Protein AF-A0ABC8RYH7-F1 (afdb_monomer)

Organism: NCBI:txid185542

pLDDT: mean 73.43, std 19.06, range [31.62, 92.69]

Radius of gyration: 28.27 Å; Cα contacts (8 Å, |Δi|>4): 86; chains: 1; bounding box: 48×71×67 Å

Structure (mmCIF, N/CA/C/O backbone):
data_AF-A0ABC8RYH7-F1
#
_entry.id   AF-A0ABC8RYH7-F1
#
loop_
_atom_site.group_PDB
_atom_site.id
_atom_site.type_symbol
_atom_site.label_atom_id
_atom_site.label_alt_id
_atom_site.label_comp_id
_atom_site.label_asym_id
_atom_site.label_entity_id
_atom_site.label_seq_id
_atom_site.pdbx_PDB_ins_code
_atom_site.Cartn_x
_atom_site.Cartn_y
_atom_site.Cartn_z
_atom_site.occupancy
_atom_site.B_iso_or_equiv
_atom_site.auth_seq_id
_atom_site.auth_comp_id
_atom_site.auth_asym_id
_atom_site.auth_atom_id
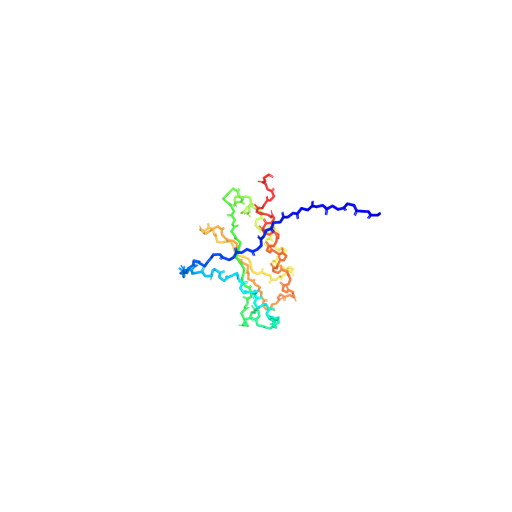_atom_site.pdbx_PDB_model_num
ATOM 1 N N . MET A 1 1 ? -21.281 61.015 -45.171 1.00 40.62 1 MET A N 1
ATOM 2 C CA . MET A 1 1 ? -20.946 60.056 -44.100 1.00 40.62 1 MET A CA 1
ATOM 3 C C . MET A 1 1 ? -21.071 58.663 -44.689 1.00 40.62 1 MET A C 1
ATOM 5 O O . MET A 1 1 ? -22.096 58.397 -45.292 1.00 40.62 1 MET A O 1
ATOM 9 N N . GLN A 1 2 ? -19.989 57.891 -44.564 1.00 38.41 2 GLN A N 1
ATOM 10 C CA . GLN A 1 2 ? -19.815 56.446 -44.781 1.00 38.41 2 GLN A CA 1
ATOM 11 C C . GLN A 1 2 ? -20.290 55.779 -46.087 1.00 38.41 2 GLN A C 1
ATOM 13 O O . GLN A 1 2 ? -21.472 55.578 -46.345 1.00 38.41 2 GLN A O 1
ATOM 18 N N . SER A 1 3 ? -19.265 55.384 -46.844 1.00 41.09 3 SER A N 1
ATOM 19 C CA . SER A 1 3 ? -19.122 54.166 -47.641 1.00 41.09 3 SER A CA 1
ATOM 20 C C . SER A 1 3 ? -19.594 52.901 -46.900 1.00 41.09 3 SER A C 1
ATOM 22 O O . SER A 1 3 ? -19.480 52.820 -45.680 1.00 41.09 3 SER A O 1
ATOM 24 N N . ASP A 1 4 ? -20.181 51.930 -47.602 1.00 38.97 4 ASP A N 1
ATOM 25 C CA . ASP A 1 4 ? -19.469 50.809 -48.234 1.00 38.97 4 ASP A CA 1
ATOM 26 C C . ASP A 1 4 ? -20.474 49.850 -48.897 1.00 38.97 4 ASP A C 1
ATOM 28 O O . ASP A 1 4 ? -21.544 49.543 -48.371 1.00 38.97 4 ASP A O 1
ATOM 32 N N . GLU A 1 5 ? -20.108 49.410 -50.093 1.00 46.47 5 GLU A N 1
ATOM 33 C CA . GLU A 1 5 ? -20.767 48.387 -50.895 1.00 46.47 5 GLU A CA 1
ATOM 34 C C . GLU A 1 5 ? -20.154 47.022 -50.543 1.00 46.47 5 GLU A C 1
ATOM 36 O O . GLU A 1 5 ? -18.936 46.920 -50.430 1.00 46.47 5 GLU A O 1
ATOM 41 N N . CYS A 1 6 ? -20.962 45.965 -50.414 1.00 32.34 6 CYS A N 1
ATOM 42 C CA . CYS A 1 6 ? -20.636 44.656 -50.993 1.00 32.34 6 CYS A CA 1
ATOM 43 C C . CYS A 1 6 ? -21.872 43.750 -50.974 1.00 32.34 6 CYS A C 1
ATOM 45 O O . CYS A 1 6 ? -22.432 43.424 -49.925 1.00 32.34 6 CYS A O 1
ATOM 47 N N . ALA A 1 7 ? -22.285 43.364 -52.174 1.00 42.50 7 ALA A N 1
ATOM 48 C CA . ALA A 1 7 ? -23.304 42.374 -52.456 1.00 42.50 7 ALA A CA 1
ATOM 49 C C . ALA A 1 7 ? -22.869 40.961 -52.028 1.00 42.50 7 ALA A C 1
ATOM 51 O O . ALA A 1 7 ? -21.699 40.608 -52.120 1.00 42.50 7 ALA A O 1
ATOM 52 N N . THR A 1 8 ? -23.823 40.101 -51.675 1.00 31.62 8 THR A N 1
ATOM 53 C CA . THR A 1 8 ? -24.192 38.958 -52.529 1.00 31.62 8 THR A CA 1
ATOM 54 C C . THR A 1 8 ? -25.301 38.130 -51.877 1.00 31.62 8 THR A C 1
ATOM 56 O O . THR A 1 8 ? -25.498 38.128 -50.663 1.00 31.62 8 THR A O 1
ATOM 59 N N . SER A 1 9 ? -26.065 37.494 -52.748 1.00 32.59 9 SER A N 1
ATOM 60 C CA . SER A 1 9 ? -27.406 36.963 -52.583 1.00 32.59 9 SER A CA 1
ATOM 61 C C . SER A 1 9 ? -27.514 35.748 -51.664 1.00 32.59 9 SER A C 1
ATOM 63 O O . SER A 1 9 ? -26.658 34.869 -51.641 1.00 32.59 9 SER A O 1
ATOM 65 N N . MET A 1 10 ? -28.658 35.659 -50.989 1.00 49.97 10 MET A N 1
ATOM 66 C CA . MET A 1 10 ? -29.200 34.419 -50.449 1.00 49.97 10 MET A CA 1
ATOM 67 C C . MET A 1 10 ? -30.213 33.910 -51.478 1.00 49.97 10 MET A C 1
ATOM 69 O O . MET A 1 10 ? -31.298 34.475 -51.575 1.00 49.97 10 MET A O 1
ATOM 73 N N . GLU A 1 11 ? -29.891 32.875 -52.253 1.00 40.94 11 GLU A N 1
ATOM 74 C CA . GLU A 1 11 ? -30.938 32.054 -52.862 1.00 40.94 11 GLU A CA 1
ATOM 75 C C . GLU A 1 11 ? -30.599 30.567 -52.763 1.00 40.94 11 GLU A C 1
ATOM 77 O O . GLU A 1 11 ? -29.452 30.126 -52.789 1.00 40.94 11 GLU A O 1
ATOM 82 N N . LEU A 1 12 ? -31.682 29.854 -52.511 1.00 54.19 12 LEU A N 1
ATOM 83 C CA . LEU A 1 12 ? -31.874 28.497 -52.064 1.00 54.19 12 LEU A CA 1
ATOM 84 C C . LEU A 1 12 ? -31.715 27.510 -53.226 1.00 54.19 12 LEU A C 1
ATOM 86 O O . LEU A 1 12 ? -32.529 27.531 -54.143 1.00 54.19 12 LEU A O 1
ATOM 90 N N . GLU A 1 13 ? -30.797 26.547 -53.111 1.00 41.81 1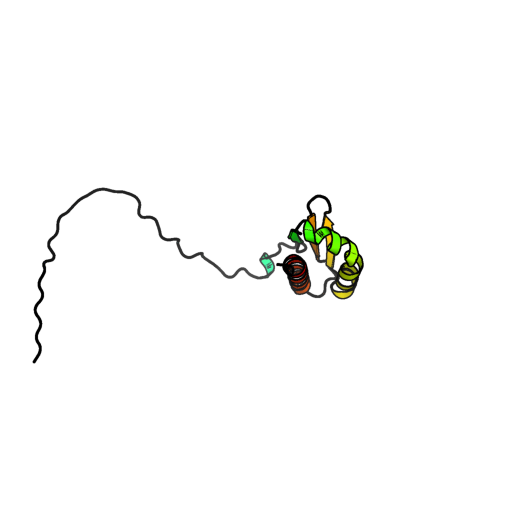3 GLU A N 1
ATOM 91 C CA . GLU A 1 13 ? -30.987 25.245 -53.755 1.00 41.81 13 GLU A CA 1
ATOM 92 C C . GLU A 1 13 ? -31.059 24.118 -52.724 1.00 41.81 13 GLU A C 1
ATOM 94 O O . GLU A 1 13 ? -30.225 23.931 -51.839 1.00 41.81 13 GLU A O 1
ATOM 99 N N . LYS A 1 14 ? -32.164 23.395 -52.857 1.00 46.50 14 LYS A N 1
ATOM 100 C CA . LYS A 1 14 ? -32.640 22.268 -52.074 1.00 46.50 14 LYS A CA 1
ATOM 101 C C . LYS A 1 14 ? -31.941 21.000 -52.562 1.00 46.50 14 LYS A C 1
ATOM 103 O O . LYS A 1 14 ? -32.201 20.567 -53.678 1.00 46.50 14 LYS A O 1
ATOM 108 N N . VAL A 1 15 ? -31.161 20.346 -51.699 1.00 40.06 15 VAL A N 1
ATOM 109 C CA . VAL A 1 15 ? -30.734 18.950 -51.905 1.00 40.06 15 VAL A CA 1
ATOM 110 C C . VAL A 1 15 ? -31.180 18.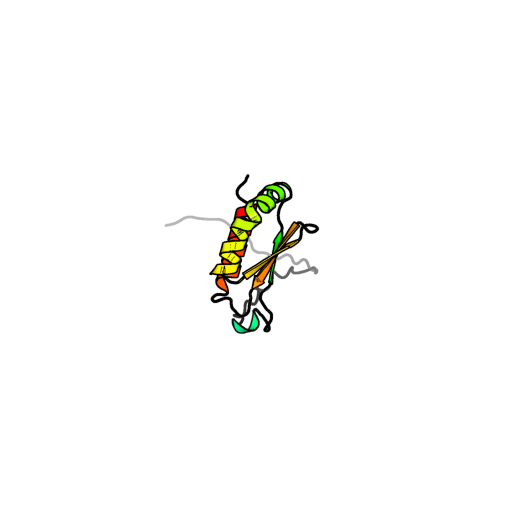108 -50.702 1.00 40.06 15 VAL A C 1
ATOM 112 O O . VAL A 1 15 ? -30.836 18.444 -49.567 1.00 40.06 15 VAL A O 1
ATOM 115 N N . PRO A 1 16 ? -31.997 17.057 -50.908 1.00 46.56 16 PRO A N 1
ATOM 116 C CA . PRO A 1 16 ? -32.467 16.180 -49.846 1.00 46.56 16 PRO A CA 1
ATOM 117 C C . PRO A 1 16 ? -31.465 15.048 -49.570 1.00 46.56 16 PRO A C 1
ATOM 119 O O . PRO A 1 16 ? -30.715 14.653 -50.457 1.00 46.56 16 PRO A O 1
ATOM 122 N N . SER A 1 17 ? -31.573 14.478 -48.365 1.00 35.41 17 SER A N 1
ATOM 123 C CA . SER A 1 17 ? -31.274 13.080 -47.995 1.00 35.41 17 SER A CA 1
ATOM 124 C C . SER A 1 17 ? -30.268 12.914 -46.850 1.00 35.41 17 SER A C 1
ATOM 126 O O . SER A 1 17 ? -29.066 13.094 -46.995 1.00 35.41 17 SER A O 1
ATOM 128 N N . GLU A 1 18 ? -30.849 12.559 -45.703 1.00 45.69 18 GLU A N 1
ATOM 129 C CA . GLU A 1 18 ? -30.382 11.665 -44.636 1.00 45.69 18 GLU A CA 1
ATOM 130 C C . GLU A 1 18 ? -28.890 11.288 -44.565 1.00 45.69 18 GLU A C 1
ATOM 132 O O . GLU A 1 18 ? -28.377 10.584 -45.425 1.00 45.69 18 GLU A O 1
ATOM 137 N N . SER A 1 19 ? -28.244 11.615 -43.436 1.00 41.25 19 SER A N 1
ATOM 138 C CA . SER A 1 19 ? -27.518 10.641 -42.599 1.00 41.25 19 SER A CA 1
ATOM 139 C C . SER A 1 19 ? -26.887 11.328 -41.380 1.00 41.25 19 SER A C 1
ATOM 141 O O . SER A 1 19 ? -26.084 12.248 -41.497 1.00 41.25 19 SER A O 1
ATOM 143 N N . ASN A 1 20 ? -27.265 10.833 -40.201 1.00 49.25 20 ASN A N 1
ATOM 144 C CA . ASN A 1 20 ? -26.488 10.837 -38.963 1.00 49.25 20 ASN A CA 1
ATOM 145 C C . ASN A 1 20 ? -26.039 12.202 -38.397 1.00 49.25 20 ASN A C 1
ATOM 147 O O . ASN A 1 20 ? -24.882 12.614 -38.500 1.00 49.25 20 ASN A O 1
ATOM 151 N N . ARG A 1 21 ? -26.946 12.866 -37.666 1.00 42.44 21 ARG A N 1
ATOM 152 C CA . ARG A 1 21 ? -26.540 13.870 -36.673 1.00 42.44 21 ARG A CA 1
ATOM 153 C C . ARG A 1 21 ? -25.746 13.159 -35.581 1.00 42.44 21 ARG A C 1
ATOM 155 O O . ARG A 1 21 ? -26.333 12.539 -34.699 1.00 42.44 21 ARG A O 1
ATOM 162 N N . VAL A 1 22 ? -24.423 13.281 -35.622 1.00 51.66 22 VAL A N 1
ATOM 163 C CA . VAL A 1 22 ? -23.571 12.971 -34.473 1.00 51.66 22 VAL A CA 1
ATOM 164 C C . VAL A 1 22 ? -24.026 13.879 -33.334 1.00 51.66 22 VAL A C 1
ATOM 166 O O . VAL A 1 22 ? -23.803 15.090 -33.346 1.00 51.66 22 VAL A O 1
ATOM 169 N N . SER A 1 23 ? -24.749 13.301 -32.379 1.00 58.97 23 SER A N 1
ATOM 170 C CA . SER A 1 23 ? -25.143 13.972 -31.152 1.00 58.97 23 SER A CA 1
ATOM 171 C C . SER A 1 23 ? -23.874 14.323 -30.385 1.00 58.97 23 SER A C 1
ATOM 173 O O . SER A 1 23 ? -23.215 13.442 -29.828 1.00 58.97 23 SER A O 1
ATOM 175 N N . PHE A 1 24 ? -23.517 15.606 -30.372 1.00 56.59 24 PHE A N 1
ATOM 176 C CA . PHE A 1 24 ? -22.509 16.128 -29.461 1.00 56.59 24 PHE A CA 1
ATOM 177 C C . PHE A 1 24 ? -22.891 15.717 -28.041 1.00 56.59 24 PHE A C 1
ATOM 179 O O . PHE A 1 24 ? -24.030 15.928 -27.622 1.00 56.59 24 PHE A O 1
ATOM 186 N N . ALA A 1 25 ? -21.943 15.066 -27.364 1.00 66.62 25 ALA A N 1
ATOM 187 C CA . ALA A 1 25 ? -22.094 14.445 -26.059 1.00 66.62 25 ALA A CA 1
ATOM 188 C C . ALA A 1 25 ? -23.005 15.272 -25.143 1.00 66.62 25 ALA A C 1
ATOM 190 O O . ALA A 1 25 ? -22.668 16.387 -24.736 1.00 66.62 25 ALA A O 1
ATOM 191 N N . SER A 1 26 ? -24.178 14.718 -24.830 1.00 71.00 26 SER A N 1
ATOM 192 C CA . SER A 1 26 ? -25.036 15.244 -23.779 1.00 71.00 26 SER A CA 1
ATOM 193 C C . SER A 1 26 ? -24.188 15.405 -22.522 1.00 71.00 26 SER A C 1
ATOM 195 O O . SER A 1 26 ? -23.530 14.449 -22.104 1.00 71.00 26 SER A O 1
ATOM 197 N N . LYS A 1 27 ? -24.174 16.627 -21.974 1.00 69.81 27 LYS A N 1
ATOM 198 C CA . LYS A 1 27 ? -23.394 17.019 -20.792 1.00 69.81 27 LYS A CA 1
ATOM 199 C C . LYS A 1 27 ? -23.435 15.887 -19.756 1.00 69.81 27 LYS A C 1
ATOM 201 O O . LYS A 1 27 ? -24.541 15.437 -19.442 1.00 69.81 27 LYS A O 1
ATOM 206 N N . PRO A 1 28 ? -22.288 15.413 -19.236 1.00 69.69 28 PRO A N 1
ATOM 207 C CA . PRO A 1 28 ? -22.302 14.377 -18.215 1.00 69.69 28 PRO A CA 1
ATOM 208 C C . PRO A 1 28 ? -23.148 14.874 -17.039 1.00 69.69 28 PRO A C 1
ATOM 210 O O . PRO A 1 28 ? -22.891 15.944 -16.485 1.00 69.69 28 PRO A O 1
ATOM 213 N N . ASN A 1 29 ? -24.204 14.128 -16.706 1.00 66.19 29 ASN A N 1
ATOM 214 C CA . ASN A 1 29 ? -25.083 14.445 -15.587 1.00 66.19 29 ASN A CA 1
ATOM 215 C C . ASN A 1 29 ? -24.354 14.115 -14.277 1.00 66.19 29 ASN A C 1
ATOM 217 O O . ASN A 1 29 ? -24.539 13.049 -13.690 1.00 66.19 29 ASN A O 1
ATOM 221 N N . CYS A 1 30 ? -23.477 15.019 -13.852 1.00 60.31 30 CYS A N 1
ATOM 222 C CA . CYS A 1 30 ? -22.768 14.938 -12.582 1.00 60.31 30 CYS A CA 1
ATOM 223 C C . CYS A 1 30 ? -23.689 15.411 -11.450 1.00 60.31 30 CYS A C 1
ATOM 225 O O . CYS A 1 30 ? -23.511 16.496 -10.899 1.00 60.31 30 CYS A O 1
ATOM 227 N N . ALA A 1 31 ? -24.695 14.606 -11.108 1.00 78.12 31 ALA A N 1
ATOM 228 C CA . ALA A 1 31 ? -25.453 14.825 -9.882 1.00 78.12 31 ALA A CA 1
ATOM 229 C C . ALA A 1 31 ? -24.516 14.632 -8.667 1.00 78.12 31 ALA A C 1
ATOM 231 O O . ALA A 1 31 ? -23.763 13.653 -8.644 1.00 78.12 31 ALA A O 1
ATOM 232 N N . PRO A 1 32 ? -24.541 15.520 -7.654 1.00 66.00 32 PRO A N 1
ATOM 233 C CA . PRO A 1 32 ? -23.695 15.389 -6.472 1.00 66.00 32 PRO A CA 1
ATOM 234 C C . PRO A 1 32 ? -23.961 14.056 -5.765 1.00 66.00 32 PRO A C 1
ATOM 236 O O . PRO A 1 32 ? -25.038 13.825 -5.209 1.00 66.00 32 PRO A O 1
ATOM 239 N N . LEU A 1 33 ? -22.980 13.156 -5.789 1.00 62.78 33 LEU A N 1
ATOM 240 C CA . LEU A 1 33 ? -23.053 11.907 -5.044 1.00 62.78 33 LEU A CA 1
ATOM 241 C C . LEU A 1 33 ? -22.917 12.226 -3.552 1.00 62.78 33 LEU A C 1
ATOM 243 O O . LEU A 1 33 ? -21.942 12.838 -3.118 1.00 62.78 33 LEU A O 1
ATOM 247 N N . LYS A 1 34 ? -23.904 11.812 -2.751 1.00 62.09 34 LYS A N 1
ATOM 248 C CA . LYS A 1 34 ? -23.829 11.913 -1.288 1.00 62.09 34 LYS A CA 1
ATOM 249 C C . LYS A 1 34 ? -22.626 11.095 -0.805 1.00 62.09 34 LYS A C 1
ATOM 251 O O . LYS A 1 34 ? -22.520 9.923 -1.158 1.00 62.09 34 LYS A O 1
ATOM 256 N N . ALA A 1 35 ? -21.767 11.690 0.029 1.00 58.25 35 ALA A N 1
ATOM 257 C CA . ALA A 1 35 ? -20.496 11.105 0.480 1.00 58.25 35 ALA A CA 1
ATOM 258 C C . ALA A 1 35 ? -20.620 9.672 1.040 1.00 58.25 35 ALA A C 1
ATOM 260 O O . ALA A 1 35 ? -19.743 8.841 0.830 1.00 58.25 35 ALA A O 1
ATOM 261 N N . HIS A 1 36 ? -21.757 9.361 1.670 1.00 54.72 36 HIS A N 1
ATOM 262 C CA . HIS A 1 36 ? -22.105 8.028 2.169 1.00 54.72 36 HIS A CA 1
ATOM 263 C C . HIS A 1 36 ? -22.055 6.931 1.083 1.00 54.72 36 HIS A C 1
ATOM 265 O O . HIS A 1 36 ? -21.662 5.809 1.385 1.00 54.72 36 HIS A O 1
ATOM 271 N N . LYS A 1 37 ? -22.419 7.211 -0.174 1.00 52.91 37 LYS A N 1
ATOM 272 C CA . LYS A 1 37 ? -22.493 6.189 -1.238 1.00 52.91 37 LYS A CA 1
ATOM 273 C C . LYS A 1 37 ? -21.176 5.937 -1.978 1.00 52.91 37 LYS A C 1
ATOM 275 O O . LYS A 1 37 ? -21.155 5.171 -2.932 1.00 52.91 37 LYS A O 1
ATOM 280 N N . ILE A 1 38 ? -20.082 6.586 -1.583 1.00 61.00 38 ILE A N 1
ATOM 281 C CA . ILE A 1 38 ? -18.788 6.422 -2.266 1.00 61.00 38 ILE A CA 1
ATOM 282 C C . ILE A 1 38 ? -18.132 5.082 -1.878 1.00 61.00 38 ILE A C 1
ATOM 284 O O . ILE A 1 38 ? -17.391 4.504 -2.668 1.00 61.00 38 ILE A O 1
ATOM 288 N N . PHE A 1 39 ? -18.450 4.563 -0.690 1.00 58.16 39 PHE A N 1
ATOM 289 C CA . PHE A 1 39 ? -18.042 3.246 -0.211 1.00 58.16 39 PHE A CA 1
ATOM 290 C C . PHE A 1 39 ? -19.244 2.593 0.482 1.00 58.16 39 PHE A C 1
ATOM 292 O O . PHE A 1 39 ? -19.604 2.999 1.583 1.00 58.16 39 PHE A O 1
ATOM 299 N N . ASP A 1 40 ? -19.884 1.610 -0.160 1.00 56.78 40 ASP A N 1
ATOM 300 C CA . ASP A 1 40 ? -21.013 0.820 0.370 1.00 56.78 40 ASP A CA 1
ATOM 301 C C . ASP A 1 40 ? -20.597 -0.030 1.591 1.00 56.78 40 ASP A C 1
ATOM 303 O O . ASP A 1 40 ? -20.489 -1.251 1.506 1.00 56.78 40 ASP A O 1
ATOM 307 N N . GLY A 1 41 ? -20.236 0.602 2.712 1.00 59.25 41 GLY A N 1
ATOM 308 C CA . GLY A 1 41 ? -19.746 -0.070 3.925 1.00 59.25 41 GLY A CA 1
ATOM 309 C C . GLY A 1 41 ? -18.441 -0.860 3.745 1.00 59.25 41 GLY A C 1
ATOM 310 O O . GLY A 1 41 ? -17.970 -1.499 4.684 1.00 59.25 41 GLY A O 1
ATOM 311 N N . GLN A 1 42 ? -17.845 -0.831 2.551 1.00 64.50 42 GLN A N 1
ATOM 312 C CA . GLN A 1 42 ? -16.628 -1.559 2.235 1.00 64.50 42 GLN A CA 1
ATOM 313 C C . GLN A 1 42 ? -15.400 -0.735 2.594 1.00 64.50 42 GLN A C 1
ATOM 315 O O . GLN A 1 42 ? -15.281 0.440 2.249 1.00 64.50 42 GLN A O 1
ATOM 320 N N . VAL A 1 43 ? -14.460 -1.400 3.259 1.00 71.00 43 VAL A N 1
ATOM 321 C CA . VAL A 1 43 ? -13.145 -0.855 3.584 1.00 71.00 43 VAL A CA 1
ATOM 322 C C . VAL A 1 43 ? -12.469 -0.363 2.297 1.00 71.00 43 VAL A C 1
ATOM 324 O O . VAL A 1 43 ? -12.278 -1.168 1.378 1.00 71.00 43 VAL A O 1
ATOM 327 N N . PRO A 1 44 ? -12.100 0.927 2.200 1.00 77.31 44 PRO A N 1
ATOM 328 C CA . PRO A 1 44 ? -11.529 1.469 0.986 1.00 77.31 44 PRO A CA 1
ATOM 329 C C . PRO A 1 44 ? -10.203 0.797 0.637 1.00 77.31 44 PRO A C 1
ATOM 331 O O . PRO A 1 44 ? -9.255 0.752 1.423 1.00 77.31 44 PRO A O 1
ATOM 334 N N . PHE A 1 45 ? -10.169 0.258 -0.580 1.00 85.19 45 PHE A N 1
ATOM 335 C CA . PHE A 1 45 ? -9.059 -0.511 -1.112 1.00 85.19 45 PHE A CA 1
ATOM 336 C C . PHE A 1 45 ? -8.533 0.141 -2.384 1.00 85.19 45 PHE A C 1
ATOM 338 O O . PHE A 1 45 ? -9.293 0.437 -3.311 1.00 85.19 45 PHE A O 1
ATOM 345 N N . ARG A 1 46 ? -7.224 0.382 -2.438 1.00 89.56 46 ARG A N 1
ATOM 346 C CA . ARG A 1 46 ? -6.562 1.019 -3.582 1.00 89.56 46 ARG A CA 1
ATOM 347 C C . ARG A 1 46 ? -5.365 0.193 -4.025 1.00 89.56 46 ARG A C 1
ATOM 349 O O . ARG A 1 46 ? -4.708 -0.454 -3.215 1.00 89.56 46 ARG A O 1
ATOM 356 N N . LYS A 1 47 ? -5.086 0.215 -5.329 1.00 90.44 47 LYS A N 1
ATOM 357 C CA . LYS A 1 47 ? -3.939 -0.477 -5.923 1.00 90.44 47 LYS A CA 1
ATOM 358 C C . LYS A 1 47 ? -3.085 0.503 -6.710 1.00 90.44 47 LYS A C 1
ATOM 360 O O . LYS A 1 47 ? -3.624 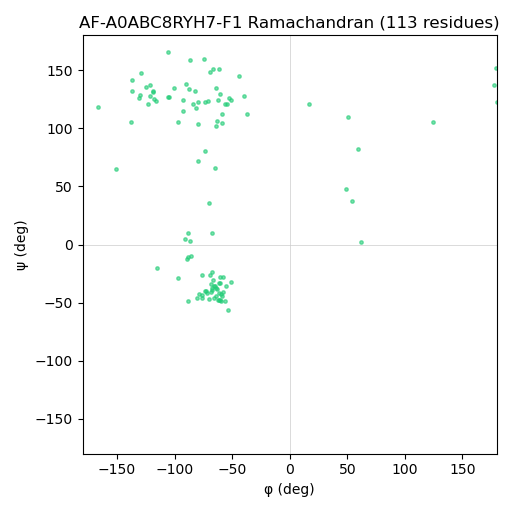1.262 -7.510 1.00 90.44 47 LYS A O 1
ATOM 365 N N . VAL A 1 48 ? -1.771 0.416 -6.530 1.00 90.62 48 VAL A N 1
ATOM 366 C CA . VAL A 1 48 ? -0.765 1.174 -7.288 1.00 90.62 48 VAL A CA 1
ATOM 367 C C . VAL A 1 48 ? 0.126 0.195 -8.035 1.00 90.62 48 VAL A C 1
ATOM 369 O O . VAL A 1 48 ? 0.607 -0.778 -7.456 1.00 90.62 48 VAL A O 1
ATOM 372 N N . SER A 1 49 ? 0.345 0.425 -9.326 1.00 90.12 49 SER A N 1
ATOM 373 C CA . SER A 1 49 ? 1.327 -0.325 -10.112 1.00 90.12 49 SER A CA 1
ATOM 374 C C . SER A 1 49 ? 2.728 0.238 -9.901 1.00 90.12 49 SER A C 1
ATOM 376 O O . SER A 1 49 ? 2.922 1.442 -10.036 1.00 90.12 49 SER A O 1
ATOM 378 N N . VAL A 1 50 ? 3.703 -0.634 -9.646 1.00 88.44 50 VAL A N 1
ATOM 379 C CA . VAL A 1 50 ? 5.108 -0.248 -9.471 1.00 88.44 50 VAL A CA 1
ATOM 380 C C . VAL A 1 50 ? 5.912 -0.624 -10.723 1.00 88.44 50 VAL A C 1
ATOM 382 O O . VAL A 1 50 ? 5.881 -1.790 -11.138 1.00 88.44 50 VAL A O 1
ATOM 385 N N . PRO A 1 51 ? 6.658 0.319 -11.329 1.00 88.94 51 PRO A N 1
ATOM 386 C CA . PRO A 1 51 ? 7.566 0.030 -12.437 1.00 88.94 51 PRO A CA 1
ATOM 387 C C . PRO A 1 51 ? 8.684 -0.954 -12.054 1.00 88.94 51 PRO A C 1
ATOM 389 O O . PRO A 1 51 ? 9.146 -0.984 -10.914 1.00 88.94 51 PRO A O 1
ATOM 392 N N . LEU A 1 52 ? 9.187 -1.727 -13.025 1.00 86.12 52 LEU A N 1
ATOM 393 C CA . LEU A 1 52 ? 10.198 -2.769 -12.783 1.00 86.12 52 LEU A CA 1
ATOM 394 C C . LEU A 1 52 ? 11.493 -2.223 -12.154 1.00 86.12 52 LEU A C 1
ATOM 396 O O . LEU A 1 52 ? 12.003 -2.801 -11.198 1.00 86.12 52 LEU A O 1
ATOM 400 N N . HIS A 1 53 ? 11.994 -1.094 -12.657 1.00 85.25 53 HIS A N 1
ATOM 401 C CA . HIS A 1 53 ? 13.249 -0.491 -12.199 1.00 85.25 53 HIS A CA 1
ATOM 402 C C . HIS A 1 53 ? 13.174 0.048 -10.754 1.00 85.25 53 HIS A C 1
ATOM 404 O O . HIS A 1 53 ? 14.190 0.126 -10.070 1.00 85.25 53 HIS A O 1
ATOM 410 N N . ARG A 1 54 ? 11.967 0.365 -10.258 1.00 85.31 54 ARG A N 1
ATOM 411 C CA . ARG A 1 54 ? 11.708 0.890 -8.899 1.00 85.31 54 ARG A CA 1
ATOM 412 C C . ARG A 1 54 ? 11.500 -0.208 -7.863 1.00 85.31 54 ARG A C 1
ATOM 414 O O . ARG A 1 54 ? 11.440 0.055 -6.666 1.00 85.31 54 ARG A O 1
ATOM 421 N N . TYR A 1 55 ? 11.361 -1.450 -8.303 1.00 86.06 55 TYR A N 1
ATOM 422 C CA . TYR A 1 55 ? 10.968 -2.530 -7.416 1.00 86.06 55 TYR A CA 1
ATOM 423 C C . TYR A 1 55 ? 12.101 -2.955 -6.466 1.00 86.06 55 TYR A C 1
ATOM 425 O O . TYR A 1 55 ? 11.880 -3.186 -5.277 1.00 86.06 55 TYR A O 1
ATOM 433 N N . THR A 1 56 ? 13.334 -3.002 -6.974 1.00 87.44 56 THR A N 1
ATOM 434 C CA . THR A 1 56 ? 14.536 -3.293 -6.181 1.00 87.44 56 THR A CA 1
ATOM 435 C C . THR A 1 56 ? 14.753 -2.287 -5.042 1.00 87.44 56 THR A C 1
ATOM 437 O O . THR A 1 56 ? 14.951 -2.742 -3.913 1.00 87.44 56 THR A O 1
ATOM 440 N N . PRO A 1 57 ? 14.692 -0.955 -5.265 1.00 88.31 57 PRO A N 1
ATOM 441 C CA . PRO A 1 57 ? 14.805 0.004 -4.166 1.00 88.31 57 PRO A CA 1
ATOM 442 C C . PRO A 1 57 ? 13.607 -0.050 -3.209 1.00 88.31 57 PRO A C 1
ATOM 444 O O . PRO A 1 57 ? 13.819 -0.030 -1.999 1.00 88.31 57 PRO A O 1
ATOM 447 N N . LEU A 1 58 ? 12.379 -0.232 -3.714 1.00 87.50 58 LEU A N 1
ATOM 448 C CA . LEU A 1 58 ? 11.187 -0.360 -2.866 1.00 87.50 58 LEU A CA 1
ATOM 449 C C . LEU A 1 58 ? 11.308 -1.526 -1.877 1.00 87.50 58 LEU A C 1
ATOM 451 O O . LEU A 1 58 ? 10.953 -1.383 -0.714 1.00 87.50 58 LEU A O 1
ATOM 455 N N . LYS A 1 59 ? 11.847 -2.671 -2.314 1.00 85.94 59 LYS A N 1
ATOM 456 C CA . LYS A 1 59 ? 12.053 -3.839 -1.445 1.00 85.94 59 LYS A CA 1
ATOM 457 C C . LYS A 1 59 ? 13.092 -3.581 -0.349 1.00 85.94 59 LYS A C 1
ATOM 459 O O . LYS A 1 59 ? 12.935 -4.100 0.751 1.00 85.94 59 LYS A O 1
ATOM 464 N N . LYS A 1 60 ? 14.146 -2.809 -0.643 1.00 89.75 60 LYS A N 1
ATOM 465 C CA . LYS A 1 60 ? 15.206 -2.479 0.326 1.00 89.75 60 LYS A CA 1
ATOM 466 C C . LYS A 1 60 ? 14.702 -1.525 1.411 1.00 89.75 60 LYS A C 1
ATOM 468 O O . LYS A 1 60 ? 14.911 -1.800 2.584 1.00 89.75 60 LYS A O 1
ATOM 473 N N . ALA A 1 61 ? 13.996 -0.466 1.018 1.00 88.56 61 ALA A N 1
ATOM 474 C CA . ALA A 1 61 ? 13.454 0.547 1.929 1.00 88.56 61 ALA A CA 1
ATOM 475 C C . ALA A 1 61 ? 12.044 0.207 2.459 1.00 88.56 61 ALA A C 1
ATOM 477 O O . ALA A 1 61 ? 11.383 1.039 3.074 1.00 88.56 61 ALA A O 1
ATOM 478 N N . TRP A 1 62 ? 11.547 -1.013 2.219 1.00 88.75 62 TRP A N 1
ATOM 479 C CA . TRP A 1 62 ? 10.167 -1.379 2.548 1.00 88.75 62 TRP A CA 1
ATOM 480 C C . TRP A 1 62 ? 9.855 -1.242 4.039 1.00 88.75 62 TRP A C 1
ATOM 482 O O . TRP A 1 62 ? 8.794 -0.739 4.392 1.00 88.75 62 TRP A O 1
ATOM 492 N N . LEU A 1 63 ? 10.773 -1.668 4.912 1.00 89.69 63 LEU A N 1
ATOM 493 C CA . LEU A 1 63 ? 10.587 -1.582 6.364 1.00 89.69 63 LEU A CA 1
ATOM 494 C C . LEU A 1 63 ? 10.469 -0.128 6.840 1.00 89.69 63 LEU A C 1
ATOM 496 O O . LEU A 1 63 ? 9.630 0.170 7.689 1.00 89.69 63 LEU A O 1
ATOM 500 N N . GLU A 1 64 ? 11.252 0.776 6.252 1.00 90.50 64 GLU A N 1
ATOM 501 C CA . GLU A 1 64 ? 11.233 2.207 6.573 1.00 90.50 64 GLU A CA 1
ATOM 502 C C . GLU A 1 64 ? 9.930 2.877 6.127 1.00 90.50 64 GLU A C 1
ATOM 504 O O . GLU A 1 64 ? 9.431 3.763 6.810 1.00 90.50 64 GLU A O 1
ATOM 509 N N . ILE A 1 65 ? 9.346 2.424 5.014 1.00 90.19 65 ILE A N 1
ATOM 510 C CA . ILE A 1 65 ? 8.060 2.925 4.509 1.00 90.19 65 ILE A CA 1
ATOM 511 C C . ILE A 1 65 ? 6.888 2.315 5.291 1.00 90.19 65 ILE A C 1
ATOM 513 O O . ILE A 1 65 ? 5.932 3.007 5.635 1.00 90.19 65 ILE A O 1
ATOM 517 N N . TYR A 1 66 ? 6.946 1.015 5.581 1.00 91.62 66 TYR A N 1
ATOM 518 C CA . TYR A 1 66 ? 5.863 0.278 6.229 1.00 91.62 66 TYR A CA 1
ATOM 519 C C . TYR A 1 66 ? 5.612 0.753 7.661 1.00 91.62 66 TYR A C 1
ATOM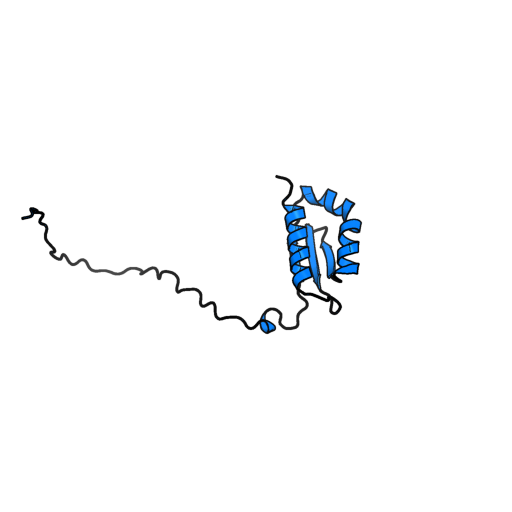 521 O O . TYR A 1 66 ? 4.463 0.985 8.034 1.00 91.62 66 TYR A O 1
ATOM 529 N N . THR A 1 67 ? 6.677 0.918 8.447 1.00 92.69 67 THR A N 1
ATOM 530 C CA . THR A 1 67 ? 6.600 1.255 9.878 1.00 92.69 67 THR A CA 1
ATOM 531 C C . THR A 1 67 ? 5.751 2.504 10.160 1.00 92.69 67 THR A C 1
ATOM 533 O O . THR A 1 67 ? 4.749 2.379 10.869 1.00 92.69 67 THR A O 1
ATOM 536 N N . PRO A 1 68 ? 6.034 3.687 9.576 1.00 92.69 68 PRO A N 1
ATOM 537 C CA . PRO A 1 68 ? 5.252 4.891 9.857 1.00 92.69 68 PRO A CA 1
ATOM 538 C C . PRO A 1 68 ? 3.800 4.776 9.377 1.00 92.69 68 PRO A C 1
ATOM 540 O O . PRO A 1 68 ? 2.881 5.238 10.051 1.00 92.69 68 PRO A O 1
ATOM 543 N N . ILE A 1 69 ? 3.555 4.114 8.245 1.00 91.25 69 ILE A N 1
ATOM 544 C CA . ILE A 1 69 ? 2.200 3.997 7.692 1.00 91.25 69 ILE A CA 1
ATOM 545 C C . ILE A 1 69 ? 1.342 3.038 8.528 1.00 91.25 69 ILE A C 1
ATOM 547 O O . ILE A 1 69 ? 0.165 3.310 8.786 1.00 91.25 69 ILE A O 1
ATOM 551 N N . TYR A 1 70 ? 1.924 1.933 8.989 1.00 91.25 70 TYR A N 1
ATOM 552 C CA . TYR A 1 70 ? 1.220 0.977 9.833 1.00 91.25 70 TYR A CA 1
ATOM 553 C C . TYR A 1 70 ? 0.982 1.530 11.242 1.00 91.25 70 TYR A C 1
ATOM 555 O O . TYR A 1 70 ? -0.105 1.360 11.795 1.00 91.25 70 TYR A O 1
ATOM 563 N N . GLU A 1 71 ? 1.962 2.211 11.835 1.00 91.25 71 GLU A N 1
ATOM 564 C CA . GLU A 1 71 ? 1.864 2.678 13.220 1.00 91.25 71 GLU A CA 1
ATOM 565 C C . GLU A 1 71 ? 1.064 3.968 13.369 1.00 91.25 71 GLU A C 1
ATOM 567 O O . GLU A 1 71 ? 0.207 4.034 14.253 1.00 91.25 71 GLU A O 1
ATOM 572 N N . GLN A 1 72 ? 1.313 4.965 12.520 1.00 90.12 72 GLN A N 1
ATOM 573 C CA . GLN A 1 72 ? 0.705 6.291 12.648 1.00 90.12 72 GLN A CA 1
ATOM 574 C C . GLN A 1 72 ? -0.634 6.356 11.918 1.00 90.12 72 GLN A C 1
ATOM 576 O O . GLN A 1 72 ? -1.636 6.777 12.487 1.00 90.12 72 GLN A O 1
ATOM 581 N N . MET A 1 73 ? -0.669 5.898 10.663 1.00 89.38 73 MET A N 1
ATOM 582 C CA . MET A 1 73 ? -1.872 5.990 9.828 1.00 89.38 73 MET A CA 1
ATOM 583 C C . MET A 1 73 ? -2.794 4.774 9.975 1.00 89.38 73 MET A C 1
ATOM 585 O O . MET A 1 73 ? -3.939 4.827 9.531 1.00 89.38 73 MET A O 1
ATOM 589 N N . LYS A 1 74 ? -2.330 3.681 10.601 1.00 90.62 74 LYS A N 1
ATOM 590 C CA . LYS A 1 74 ? -3.078 2.418 10.763 1.00 90.62 74 LYS A CA 1
ATOM 591 C C . LYS A 1 74 ? -3.600 1.855 9.436 1.00 90.62 74 LYS A C 1
ATOM 593 O O . LYS A 1 74 ? -4.705 1.318 9.378 1.00 90.62 74 LYS A O 1
ATOM 598 N N . ILE A 1 75 ? -2.820 1.976 8.364 1.00 91.12 75 ILE A N 1
ATOM 599 C CA . ILE A 1 75 ? -3.160 1.431 7.041 1.00 91.12 75 ILE A CA 1
ATOM 600 C C . ILE A 1 75 ? -2.400 0.114 6.841 1.00 91.12 75 ILE A C 1
ATOM 602 O O . ILE A 1 75 ? -1.208 0.026 7.128 1.00 91.12 75 ILE A O 1
ATOM 606 N N . ASP A 1 76 ? -3.089 -0.917 6.351 1.00 90.75 76 ASP A N 1
ATOM 607 C CA . ASP A 1 76 ? -2.473 -2.179 5.931 1.00 90.75 76 ASP A CA 1
ATOM 608 C C . ASP A 1 76 ? -1.959 -2.025 4.494 1.00 90.75 76 ASP A C 1
ATOM 610 O O . ASP A 1 76 ? -2.727 -1.714 3.574 1.00 90.75 76 ASP A O 1
ATOM 614 N N . ILE A 1 77 ? -0.655 -2.229 4.303 1.00 91.25 77 ILE A N 1
ATOM 615 C CA . ILE A 1 77 ? -0.022 -2.178 2.988 1.00 91.25 77 ILE A CA 1
ATOM 616 C C . ILE A 1 77 ? 0.606 -3.518 2.658 1.00 91.25 77 ILE A C 1
ATOM 618 O O . ILE A 1 77 ? 1.380 -4.080 3.435 1.00 91.25 77 ILE A O 1
ATOM 622 N N . ARG A 1 78 ? 0.335 -3.997 1.446 1.00 91.06 78 ARG A N 1
ATOM 623 C CA . ARG A 1 78 ? 0.870 -5.258 0.941 1.00 91.06 78 ARG A CA 1
ATOM 624 C C . ARG A 1 78 ? 1.483 -5.060 -0.429 1.00 91.06 78 ARG A C 1
ATOM 626 O O . ARG A 1 78 ? 0.836 -4.555 -1.341 1.00 91.06 78 ARG A O 1
ATOM 633 N N . VAL A 1 79 ? 2.719 -5.513 -0.604 1.00 90.31 79 VAL A N 1
ATOM 634 C CA . VAL A 1 79 ? 3.344 -5.564 -1.928 1.00 90.31 79 VAL A CA 1
ATOM 635 C C . VAL A 1 79 ? 3.091 -6.935 -2.537 1.00 90.31 79 VAL A C 1
ATOM 637 O O . VAL A 1 79 ? 3.588 -7.954 -2.059 1.00 90.31 79 VAL A O 1
ATOM 640 N N . ASN A 1 80 ? 2.338 -6.975 -3.630 1.00 90.25 80 ASN A N 1
ATOM 641 C CA . ASN A 1 80 ? 2.216 -8.166 -4.450 1.00 90.25 80 ASN A CA 1
ATOM 642 C C . ASN A 1 80 ? 3.443 -8.276 -5.358 1.00 90.25 80 ASN A C 1
ATOM 644 O O . ASN A 1 80 ? 3.541 -7.590 -6.378 1.00 90.25 80 ASN A O 1
ATOM 648 N N . LEU A 1 81 ? 4.361 -9.172 -4.995 1.00 84.69 81 LEU A N 1
ATOM 649 C CA . LEU A 1 81 ? 5.630 -9.344 -5.701 1.00 84.69 81 LEU A CA 1
ATOM 650 C C . LEU A 1 81 ? 5.454 -9.891 -7.129 1.00 84.69 81 LEU A C 1
ATOM 652 O O . LEU A 1 81 ? 6.236 -9.561 -8.016 1.00 84.69 81 LEU A O 1
ATOM 656 N N . LYS A 1 82 ? 4.412 -10.702 -7.367 1.00 86.75 82 LYS A N 1
ATOM 657 C CA . LYS A 1 82 ? 4.129 -11.304 -8.681 1.00 86.75 82 LYS A CA 1
ATOM 658 C C . LYS A 1 82 ? 3.525 -10.285 -9.643 1.00 86.75 82 LYS A C 1
ATOM 660 O O . LYS A 1 82 ? 3.946 -10.182 -10.788 1.00 86.75 82 LYS A O 1
ATOM 665 N N . ALA A 1 83 ? 2.548 -9.516 -9.163 1.00 87.69 83 ALA A N 1
ATOM 666 C CA . ALA A 1 83 ? 1.863 -8.504 -9.964 1.00 87.69 83 ALA A CA 1
ATOM 667 C C . ALA A 1 83 ? 2.584 -7.144 -9.978 1.00 87.69 83 ALA A C 1
ATOM 669 O O . ALA A 1 83 ? 2.178 -6.269 -10.740 1.00 87.69 83 ALA A O 1
ATOM 670 N N . ARG A 1 84 ? 3.614 -6.957 -9.136 1.00 89.25 84 ARG A N 1
ATOM 671 C CA . ARG A 1 84 ? 4.294 -5.673 -8.875 1.00 89.25 84 ARG A CA 1
ATOM 672 C C . ARG A 1 84 ? 3.296 -4.555 -8.574 1.00 89.25 84 ARG A C 1
ATOM 674 O O . ARG A 1 84 ? 3.331 -3.476 -9.162 1.00 89.25 84 ARG A O 1
ATOM 681 N N . LYS A 1 85 ? 2.357 -4.854 -7.679 1.00 90.38 85 LYS A N 1
ATOM 682 C CA . LYS A 1 85 ? 1.327 -3.910 -7.241 1.00 90.38 85 LYS A CA 1
ATOM 683 C C . LYS A 1 85 ? 1.410 -3.724 -5.740 1.00 90.38 85 LYS A C 1
ATOM 685 O O . LYS A 1 85 ? 1.563 -4.704 -5.017 1.00 90.38 85 LYS A O 1
ATOM 690 N N . VAL A 1 86 ? 1.285 -2.486 -5.294 1.00 91.88 86 VAL A N 1
ATOM 691 C CA . VAL A 1 86 ? 1.087 -2.155 -3.885 1.00 91.88 86 VAL A CA 1
ATOM 692 C C . VAL A 1 86 ? -0.411 -2.069 -3.650 1.00 91.88 86 VAL A C 1
ATOM 694 O O . VAL A 1 86 ? -1.125 -1.364 -4.363 1.00 91.88 86 VAL A O 1
ATOM 697 N N . GLU A 1 87 ? -0.888 -2.840 -2.689 1.00 91.44 87 GLU A N 1
ATOM 698 C CA . GLU A 1 87 ? -2.273 -2.894 -2.259 1.00 91.44 87 GLU A CA 1
ATOM 699 C C . GLU A 1 87 ? -2.394 -2.173 -0.921 1.00 91.44 87 GLU A C 1
ATOM 701 O O . GLU A 1 87 ? -1.650 -2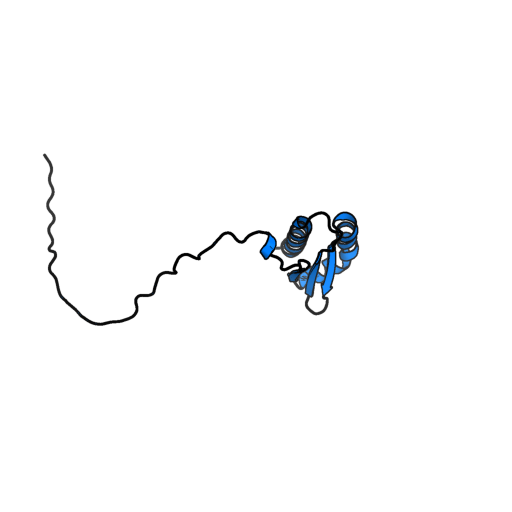.457 0.016 1.00 91.44 87 GLU A O 1
ATOM 706 N N . LEU A 1 88 ? -3.319 -1.223 -0.860 1.00 91.75 88 LEU A N 1
ATOM 707 C CA . LEU A 1 88 ? -3.558 -0.347 0.277 1.00 91.75 88 LEU A CA 1
ATOM 708 C C . LEU A 1 88 ? -4.956 -0.631 0.804 1.00 91.75 88 LEU A C 1
ATOM 710 O O . LEU A 1 88 ? -5.928 -0.524 0.050 1.00 91.75 88 LEU A O 1
ATOM 714 N N . LYS A 1 89 ? -5.058 -0.980 2.082 1.00 89.44 89 LYS A N 1
ATOM 715 C CA . LYS A 1 89 ? -6.317 -1.281 2.758 1.00 89.44 89 LYS A CA 1
ATOM 716 C C . LYS A 1 89 ? -6.384 -0.501 4.066 1.00 89.44 89 LYS A C 1
ATOM 718 O O . LYS A 1 89 ? -5.485 -0.602 4.895 1.00 89.44 89 LYS A O 1
ATOM 723 N N . THR A 1 90 ? -7.445 0.269 4.277 1.00 89.06 90 THR A N 1
ATOM 724 C CA . THR A 1 90 ? -7.646 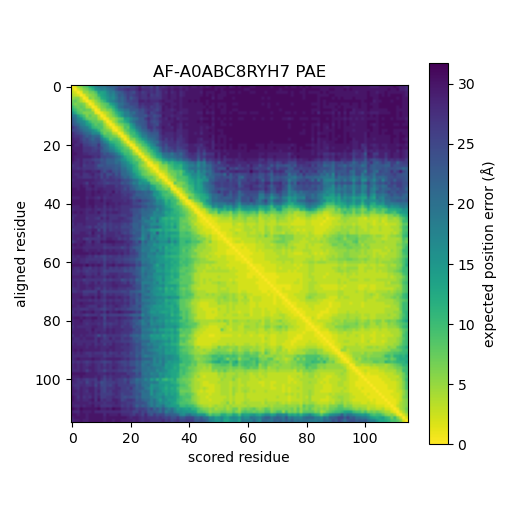0.932 5.574 1.00 89.06 90 THR A CA 1
ATOM 725 C C . THR A 1 90 ? -8.104 -0.065 6.638 1.00 89.06 90 THR A C 1
ATOM 727 O O . THR A 1 90 ? -8.598 -1.153 6.336 1.00 89.06 90 THR A O 1
ATOM 730 N N . ARG A 1 91 ? -7.926 0.279 7.909 1.00 85.62 91 ARG A N 1
ATOM 731 C CA . ARG A 1 91 ? -8.476 -0.485 9.033 1.00 85.62 91 ARG A CA 1
ATOM 732 C C . ARG A 1 91 ? -9.659 0.273 9.629 1.00 85.62 91 ARG A C 1
ATOM 734 O O . ARG A 1 91 ? -9.844 1.454 9.356 1.00 85.62 91 ARG A O 1
ATOM 741 N N . SER A 1 92 ? -10.448 -0.404 10.461 1.00 82.38 92 SER A N 1
ATOM 742 C CA . SER A 1 92 ? -11.454 0.248 11.315 1.00 82.38 92 SER A CA 1
ATOM 743 C C . SER A 1 92 ? -10.835 1.287 12.251 1.00 82.38 92 SER A C 1
ATOM 745 O O . SER A 1 92 ? -11.489 2.253 12.616 1.00 82.38 92 SER A O 1
ATOM 747 N N . ASP A 1 93 ? -9.565 1.082 12.603 1.00 82.81 93 ASP A N 1
ATOM 748 C CA . ASP A 1 93 ? -8.826 1.872 13.590 1.00 82.81 93 ASP A CA 1
ATOM 749 C C . ASP A 1 93 ? -8.091 3.064 12.943 1.00 82.81 93 ASP A C 1
ATOM 751 O O . ASP A 1 93 ? -7.300 3.742 13.596 1.00 82.81 93 ASP A O 1
ATOM 755 N N . THR A 1 94 ? -8.284 3.282 11.636 1.00 81.00 94 THR A N 1
ATOM 756 C CA . THR A 1 94 ? -7.687 4.399 10.898 1.00 81.00 94 THR A CA 1
ATOM 757 C C . THR A 1 94 ? -8.409 5.700 11.272 1.00 81.00 94 THR A C 1
ATOM 759 O O . THR A 1 94 ? -9.617 5.781 11.056 1.00 81.00 94 THR A 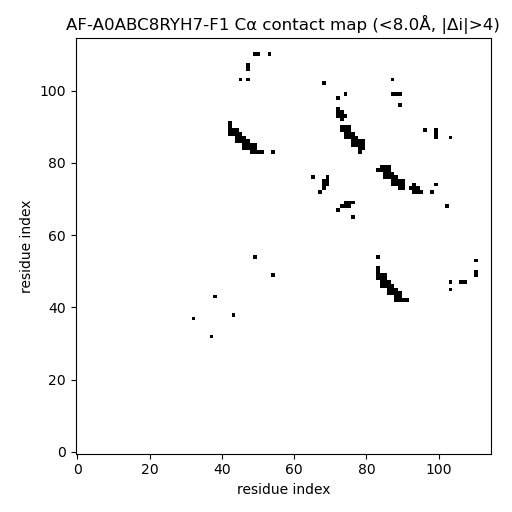O 1
ATOM 762 N N . PRO A 1 95 ? -7.700 6.727 11.784 1.00 79.75 95 PRO A N 1
ATOM 763 C CA . PRO A 1 95 ? -8.333 7.967 12.238 1.00 79.75 95 PRO A CA 1
ATOM 764 C C . PRO A 1 95 ? -8.935 8.765 11.077 1.00 79.75 95 PRO A C 1
ATOM 766 O O . PRO A 1 95 ? -10.026 9.307 11.205 1.00 79.75 95 PRO A O 1
ATOM 769 N N . ASP A 1 96 ? -8.254 8.770 9.924 1.00 82.56 96 ASP A N 1
ATOM 770 C CA . ASP A 1 96 ? -8.627 9.587 8.773 1.00 82.56 96 ASP A CA 1
ATOM 771 C C . ASP A 1 96 ? -8.520 8.831 7.449 1.00 82.56 96 ASP A C 1
ATOM 773 O O . ASP A 1 96 ? -7.489 8.246 7.104 1.00 82.56 96 ASP A O 1
ATOM 777 N N . ILE A 1 97 ? -9.576 8.928 6.641 1.00 82.06 97 ILE A N 1
ATOM 778 C CA . ILE A 1 97 ? -9.640 8.344 5.292 1.00 82.06 97 ILE A CA 1
ATOM 779 C C . ILE A 1 97 ? -8.686 9.075 4.327 1.00 82.06 97 ILE A C 1
ATOM 781 O O . ILE A 1 97 ? -8.192 8.478 3.370 1.00 82.06 97 ILE A O 1
ATOM 785 N N . SER A 1 98 ? -8.374 10.350 4.588 1.00 85.62 98 SER A N 1
ATOM 786 C CA . SER A 1 98 ? -7.426 11.149 3.795 1.00 85.62 98 SER A CA 1
ATOM 787 C C . SER A 1 98 ? -6.015 10.550 3.782 1.00 85.62 98 SER A C 1
ATOM 789 O O . SER A 1 98 ? -5.315 10.665 2.776 1.00 85.62 98 SER A O 1
ATOM 791 N N . ASN A 1 99 ? -5.623 9.820 4.832 1.00 86.88 99 ASN A N 1
ATOM 792 C CA . ASN A 1 99 ? -4.331 9.135 4.891 1.00 86.88 99 ASN A CA 1
ATOM 793 C C . ASN A 1 99 ? -4.168 8.104 3.772 1.00 86.88 99 ASN A C 1
ATOM 795 O O . ASN A 1 99 ? -3.075 7.951 3.233 1.00 86.88 99 ASN A O 1
ATOM 799 N N . LEU A 1 100 ? -5.254 7.446 3.351 1.00 88.19 100 LEU A N 1
ATOM 800 C CA . LEU A 1 100 ? -5.214 6.524 2.216 1.00 88.19 100 LEU A CA 1
ATOM 801 C C . LEU A 1 100 ? -4.803 7.244 0.930 1.00 88.19 100 LEU A C 1
ATOM 803 O O . LEU A 1 100 ? -4.001 6.722 0.158 1.00 88.19 100 LEU A O 1
ATOM 807 N N . GLN A 1 101 ? -5.336 8.448 0.715 1.00 88.75 101 GLN A N 1
ATOM 808 C CA . GLN A 1 101 ? -4.990 9.280 -0.432 1.00 88.75 101 GLN A CA 1
ATOM 809 C C . GLN A 1 101 ? -3.545 9.786 -0.331 1.00 88.75 101 GLN A C 1
ATOM 811 O O . GLN A 1 101 ? -2.828 9.758 -1.328 1.00 88.75 101 GLN A O 1
ATOM 816 N N . ASN A 1 102 ? -3.091 10.181 0.860 1.00 89.81 102 ASN A N 1
ATOM 817 C CA . ASN A 1 102 ? -1.711 10.624 1.081 1.00 89.81 102 ASN A CA 1
ATOM 818 C C . ASN A 1 102 ? -0.705 9.509 0.777 1.00 89.81 102 ASN A C 1
ATOM 820 O O . ASN A 1 102 ? 0.242 9.724 0.024 1.00 89.81 102 ASN A O 1
ATOM 824 N N . VAL A 1 103 ? -0.936 8.298 1.292 1.00 89.19 103 VAL A N 1
ATOM 825 C CA . VAL A 1 103 ? -0.073 7.139 1.012 1.00 89.19 103 VAL A CA 1
ATOM 826 C C . VAL A 1 103 ? -0.117 6.762 -0.468 1.00 89.19 103 VAL A C 1
ATOM 828 O O . VAL A 1 103 ? 0.909 6.407 -1.045 1.00 89.19 103 VAL A O 1
ATOM 831 N N . LEU A 1 104 ? -1.284 6.866 -1.108 1.00 89.81 104 LEU A N 1
ATOM 832 C CA . LEU A 1 104 ? -1.428 6.632 -2.543 1.00 89.81 104 LEU A CA 1
ATOM 833 C C . LEU A 1 104 ? -0.565 7.601 -3.361 1.00 89.81 104 LEU A C 1
ATOM 835 O O . LEU A 1 104 ? 0.161 7.172 -4.261 1.00 89.81 104 LEU A O 1
ATOM 839 N N . ILE A 1 105 ? -0.630 8.895 -3.038 1.00 89.06 105 ILE A N 1
ATOM 840 C CA . ILE A 1 105 ? 0.174 9.936 -3.683 1.00 89.06 105 ILE A CA 1
ATOM 841 C C . ILE A 1 105 ? 1.655 9.670 -3.424 1.00 89.06 105 ILE A C 1
ATOM 843 O O . ILE A 1 105 ? 2.423 9.623 -4.380 1.00 89.06 105 ILE A O 1
ATOM 847 N N . LEU A 1 106 ? 2.042 9.394 -2.176 1.00 87.88 106 LEU A N 1
ATOM 848 C CA . LEU A 1 106 ? 3.422 9.073 -1.813 1.00 87.88 106 LEU A CA 1
ATOM 849 C C . LEU A 1 106 ? 3.955 7.884 -2.621 1.00 87.88 106 LEU A C 1
ATOM 851 O O . LEU A 1 106 ? 5.019 7.996 -3.214 1.00 87.88 106 LEU A O 1
ATOM 855 N N . CYS A 1 107 ? 3.202 6.781 -2.713 1.00 86.50 107 CYS A N 1
ATOM 856 C CA . CYS A 1 107 ? 3.578 5.613 -3.519 1.00 86.50 107 CYS A CA 1
ATOM 857 C C . CYS A 1 107 ? 3.704 5.940 -5.012 1.00 86.50 107 CYS A C 1
ATOM 859 O O . CYS A 1 107 ? 4.508 5.330 -5.714 1.00 86.50 107 CYS A O 1
ATOM 861 N N . THR A 1 108 ? 2.894 6.870 -5.513 1.00 86.12 108 THR A N 1
ATOM 862 C CA . THR A 1 108 ? 2.915 7.280 -6.921 1.00 86.12 108 THR A CA 1
ATOM 863 C C . THR A 1 108 ? 4.114 8.182 -7.212 1.00 86.12 108 THR A C 1
ATOM 865 O O . THR A 1 108 ? 4.813 7.954 -8.193 1.00 86.12 108 THR A O 1
ATOM 868 N N . LEU A 1 109 ? 4.423 9.143 -6.338 1.00 84.31 109 LEU A N 1
ATOM 869 C CA . LEU A 1 109 ? 5.626 9.985 -6.423 1.00 84.31 109 LEU A CA 1
ATOM 870 C C . LEU A 1 109 ? 6.894 9.138 -6.266 1.00 84.31 109 LEU A C 1
ATOM 872 O O . LEU A 1 109 ? 7.774 9.131 -7.128 1.00 84.31 109 LEU A O 1
ATOM 876 N N . SER A 1 110 ? 6.879 8.229 -5.288 1.00 79.38 110 SER A N 1
ATOM 877 C CA . SER A 1 110 ? 7.864 7.161 -5.151 1.00 79.38 110 SER A CA 1
ATOM 878 C C . SER A 1 110 ? 7.792 6.106 -6.268 1.00 79.38 110 SER A C 1
ATOM 880 O O . SER A 1 110 ? 8.514 5.106 -6.184 1.00 79.38 110 SER A O 1
ATOM 882 N N . CYS A 1 111 ? 7.025 6.323 -7.335 1.00 72.88 111 CYS A N 1
ATOM 883 C CA . CYS A 1 111 ? 7.158 5.650 -8.627 1.00 72.88 111 CYS A CA 1
ATOM 884 C C . CYS A 1 111 ? 7.549 6.603 -9.779 1.00 72.88 111 CYS A C 1
ATOM 886 O O . CYS A 1 111 ? 8.100 6.110 -10.763 1.00 72.88 111 CYS A O 1
ATOM 888 N N . LEU A 1 112 ? 7.334 7.921 -9.655 1.00 69.31 112 LEU A N 1
ATOM 889 C CA . LEU A 1 112 ? 7.562 8.943 -10.691 1.00 69.31 112 LEU A CA 1
ATOM 890 C C . LEU A 1 112 ? 8.911 9.686 -10.601 1.00 69.31 112 LEU A C 1
ATOM 892 O O . LEU A 1 112 ? 9.433 10.055 -11.643 1.00 69.31 112 LEU A O 1
ATOM 896 N N . ASP A 1 113 ? 9.521 9.848 -9.418 1.00 55.50 113 ASP A N 1
ATOM 897 C CA . ASP A 1 113 ? 10.734 10.683 -9.202 1.00 55.50 113 ASP A CA 1
ATOM 898 C C . ASP A 1 113 ? 12.071 10.151 -9.799 1.00 55.50 113 ASP A C 1
ATOM 900 O O . ASP A 1 113 ? 13.135 10.265 -9.198 1.00 55.50 113 ASP A O 1
ATOM 904 N N . SER A 1 114 ? 12.074 9.498 -10.961 1.00 49.22 114 SER A N 1
ATOM 905 C CA . SER A 1 114 ? 13.319 9.162 -11.685 1.00 49.22 114 SER A CA 1
ATOM 906 C C . SER A 1 114 ? 13.078 9.104 -13.189 1.00 49.22 114 SER A C 1
ATOM 908 O O . SER A 1 114 ? 13.160 8.047 -13.816 1.00 49.22 114 SER A O 1
ATOM 910 N N . THR A 1 115 ? 12.741 10.251 -13.762 1.00 46.94 115 THR A N 1
ATOM 911 C CA . THR A 1 115 ? 12.996 10.582 -15.167 1.00 46.94 115 THR A CA 1
ATOM 912 C C . THR A 1 115 ? 13.743 11.900 -15.186 1.00 46.94 115 THR A C 1
ATOM 914 O O . THR A 1 115 ? 13.393 12.759 -14.346 1.00 46.94 115 THR A O 1
#

Nearest PDB structures (foldseek):
  7mqa-assembly1_SW  TM=8.184E-01  e=1.757E-07  Homo sapiens
  7wts-assembly1_x  TM=9.303E-01  e=2.012E-06  Homo sapiens
  7d63-assembly1_RT  TM=9.387E-01  e=1.880E-06  Saccharomyces cerevisiae S288C
  7d5t-assembly1_RT  TM=9.420E-01  e=2.823E-06  Saccharomyces cerevisiae S288C
  6zqa-assembly1_JJ  TM=9.068E-01  e=2.823E-06  Saccharomyces cerevisiae S288C

Foldseek 3Di:
DDDDDDDDDDDDDDDDDDDDDPPDDDPPPCDPDDPCPPDVPDFDKDKDAADPVLLVVCVVCVVVLCVCCCPPQVWDWDQDPVRNMIMITHDPPGPDPVSSVVVVVVVVCSRVVDD

Sequence (115 aa):
MQSDECATSMELEKVPSESNRVSFASKPNCAPLKAHKIFDGQVPFRKVSVPLHRYTPLKKAWLEIYTPIYEQMKIDIRVNLKARKVELKTRSDTPDISNLQNVLILCTLSCLDST

Secondary structure (DSSP, 8-state):
----------------------------------GGGGSSSPPPEEEEE--HHHHHHHHHSHHHHHHHHHHTS-EEEEEETTTTEEEEEE-TT-S-THHHHHHHHHHHHHHHS--

Mean predicted aligned error: 15.58 Å

Solvent-accessible surface area (backbone atoms only — not comparable to full-atom values): 7687 Å² total; per-residue (Å²): 135,81,87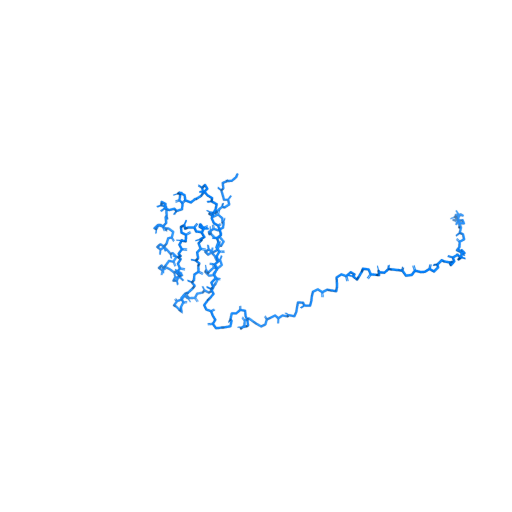,84,87,84,88,83,85,90,80,90,82,90,80,89,81,89,81,78,83,80,73,72,78,74,74,80,84,79,68,85,75,60,77,74,72,76,45,84,86,51,72,63,71,50,76,45,82,54,56,78,87,54,47,66,59,49,65,72,48,37,65,74,57,45,51,57,40,40,70,74,50,32,36,50,74,45,76,39,80,89,77,36,28,42,38,40,34,57,44,94,80,31,90,52,76,65,53,58,56,52,53,50,49,50,55,48,47,74,63,56,85,81,122